Protein AF-A0A2W4U9Q8-F1 (afdb_monomer)

Sequence (89 aa):
MNEKFLAQLIAELKHSQTEAMALLTQALCRQVDPAKLKKDLEGIIRAYEQRPQASPVAVQMAQGALAAAHAEQMIQANERAAAADPKKR

Solvent-accessible surface area (backbone atoms only — not comparable to full-atom values): 4829 Å² total; per-residue (Å²): 134,60,69,70,58,53,54,48,53,52,50,53,52,56,48,53,53,19,49,54,40,17,55,52,33,40,62,45,43,77,78,45,64,24,69,59,53,32,53,53,45,56,52,50,50,57,61,41,69,71,39,98,80,52,51,69,65,58,50,49,26,50,52,32,23,39,54,27,21,49,52,49,39,52,50,55,51,51,52,52,54,56,70,72,46,77,88,80,116

Structure (mmCIF, N/CA/C/O backbone):
data_AF-A0A2W4U9Q8-F1
#
_entry.id   AF-A0A2W4U9Q8-F1
#
loop_
_atom_site.group_PDB
_atom_site.id
_atom_site.type_symbol
_atom_site.label_atom_id
_atom_site.label_alt_id
_atom_site.label_comp_id
_atom_site.label_asym_id
_atom_site.label_entity_id
_atom_site.label_seq_id
_atom_site.pdbx_PDB_ins_code
_atom_site.Cartn_x
_atom_site.Cartn_y
_atom_site.Cartn_z
_atom_site.occupancy
_atom_site.B_iso_or_equiv
_atom_site.auth_seq_id
_atom_site.auth_comp_id
_atom_site.auth_asym_id
_atom_site.auth_atom_id
_atom_site.pdbx_PDB_model_num
ATOM 1 N N . MET A 1 1 ? -6.515 14.380 31.418 1.00 64.19 1 MET A N 1
ATOM 2 C CA . MET A 1 1 ? -5.898 14.408 30.072 1.00 64.19 1 MET A CA 1
ATOM 3 C C . MET A 1 1 ? -6.921 15.011 29.116 1.00 64.19 1 MET A C 1
ATOM 5 O O . MET A 1 1 ? -8.083 14.649 29.228 1.00 64.19 1 MET A O 1
ATOM 9 N N . ASN A 1 2 ? -6.543 15.984 28.283 1.00 91.81 2 ASN A N 1
ATOM 10 C CA . ASN A 1 2 ? -7.478 16.694 27.396 1.00 91.81 2 ASN A CA 1
ATOM 11 C C . ASN A 1 2 ? -7.898 15.783 26.226 1.00 91.81 2 ASN A C 1
ATOM 13 O O . ASN A 1 2 ? -7.038 15.221 25.554 1.00 91.81 2 ASN A O 1
ATOM 17 N N . GLU A 1 3 ? -9.198 15.656 25.969 1.00 92.38 3 GLU A N 1
ATOM 18 C CA . GLU A 1 3 ? -9.759 14.846 24.878 1.00 92.38 3 GLU A CA 1
ATOM 19 C C . GLU A 1 3 ? -9.203 15.250 23.502 1.00 92.38 3 GLU A C 1
ATOM 21 O O . GLU A 1 3 ? -8.867 14.390 22.688 1.00 92.38 3 GLU A O 1
ATOM 26 N N . LYS A 1 4 ? -8.991 16.555 23.274 1.00 92.88 4 LYS A N 1
ATOM 27 C CA . LYS A 1 4 ? -8.401 17.065 22.025 1.00 92.88 4 LYS A CA 1
ATOM 28 C C . LYS A 1 4 ? -6.975 16.565 21.806 1.00 92.88 4 LYS A C 1
ATOM 30 O O . LYS A 1 4 ? -6.611 16.221 20.688 1.00 92.88 4 LYS A O 1
ATOM 35 N N . PHE A 1 5 ? -6.189 16.504 22.878 1.00 94.69 5 PHE A N 1
ATOM 36 C CA . PHE A 1 5 ? -4.816 16.010 22.822 1.00 94.69 5 PHE A CA 1
ATOM 37 C C . PHE A 1 5 ? -4.786 14.513 22.492 1.00 94.69 5 PHE A C 1
ATOM 39 O O . PHE A 1 5 ? -4.017 14.084 21.638 1.00 94.69 5 PHE A O 1
ATOM 46 N N . LEU A 1 6 ? -5.668 13.723 23.113 1.00 95.25 6 LEU A N 1
ATOM 47 C CA . LEU A 1 6 ? -5.750 12.287 22.843 1.00 95.25 6 LEU A CA 1
ATOM 48 C C . LEU A 1 6 ? -6.178 12.007 21.391 1.00 95.25 6 LEU A C 1
ATOM 50 O O . LEU A 1 6 ? -5.611 11.133 20.739 1.00 95.25 6 LEU A O 1
ATOM 54 N N . ALA A 1 7 ? -7.135 12.777 20.866 1.00 93.62 7 ALA A N 1
ATOM 55 C CA . ALA A 1 7 ? -7.573 12.666 19.477 1.00 93.62 7 ALA A CA 1
ATOM 56 C C . ALA A 1 7 ? -6.445 12.984 18.478 1.00 93.62 7 ALA A C 1
ATOM 58 O O . ALA A 1 7 ? -6.274 12.256 17.499 1.00 93.62 7 ALA A O 1
ATOM 59 N N . GLN A 1 8 ? -5.654 14.029 18.743 1.00 94.81 8 GLN A N 1
ATOM 60 C CA . GLN A 1 8 ? -4.485 14.382 17.929 1.00 94.81 8 GLN A CA 1
ATOM 61 C C . GLN A 1 8 ? -3.419 13.285 17.962 1.00 94.81 8 GLN A C 1
ATOM 63 O O . GLN A 1 8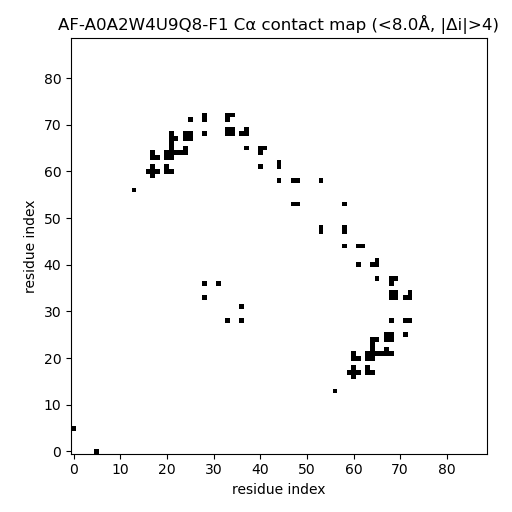 ? -2.982 12.837 16.905 1.00 94.81 8 GLN A O 1
ATOM 68 N N . LEU A 1 9 ? -3.083 12.774 19.148 1.00 95.75 9 LEU A N 1
ATOM 69 C CA . LEU A 1 9 ? -2.100 11.700 19.301 1.00 95.75 9 LEU A CA 1
ATOM 70 C C . LEU A 1 9 ? -2.509 10.428 18.537 1.00 95.75 9 LEU A C 1
ATOM 72 O O . LEU A 1 9 ? -1.687 9.793 17.881 1.00 95.75 9 LEU A O 1
ATOM 76 N N . ILE A 1 10 ? -3.794 10.058 18.582 1.00 94.19 10 ILE A N 1
ATOM 77 C CA . ILE A 1 10 ? -4.316 8.913 17.819 1.00 94.19 10 ILE A CA 1
ATOM 78 C C . ILE A 1 10 ? -4.227 9.170 16.309 1.00 94.19 10 ILE A C 1
ATOM 80 O O . ILE A 1 10 ? -3.927 8.245 15.553 1.00 94.19 10 ILE A O 1
ATOM 84 N N . ALA A 1 11 ? -4.496 10.395 15.854 1.00 92.75 11 ALA A N 1
ATOM 85 C CA . ALA A 1 11 ? -4.382 10.747 14.442 1.00 92.75 11 ALA A CA 1
ATOM 86 C C . ALA A 1 11 ? -2.928 10.650 13.951 1.00 92.75 11 ALA A C 1
ATOM 88 O O . ALA A 1 11 ? -2.682 10.031 12.916 1.00 92.75 11 ALA A O 1
ATOM 89 N N . GLU A 1 12 ? -1.973 11.173 14.721 1.00 93.88 12 GLU A N 1
ATOM 90 C CA . GLU A 1 12 ? -0.538 11.064 14.433 1.00 93.88 12 GLU A CA 1
ATOM 91 C C . GLU A 1 12 ? -0.072 9.604 14.404 1.00 93.88 12 GLU A C 1
ATOM 93 O O . GLU A 1 12 ? 0.654 9.202 13.495 1.00 93.88 12 GLU A O 1
ATOM 98 N N . LEU A 1 13 ? -0.548 8.775 15.339 1.00 94.31 13 LEU A N 1
ATOM 99 C CA . LEU A 1 13 ? -0.217 7.351 15.365 1.00 94.31 13 LEU A CA 1
ATOM 100 C C . LEU A 1 13 ? -0.746 6.611 14.126 1.00 94.31 13 LEU A C 1
ATOM 102 O O . LEU A 1 13 ? -0.029 5.810 13.530 1.00 94.31 13 LEU A O 1
ATOM 106 N N . LYS A 1 14 ? -1.989 6.881 13.710 1.00 93.31 14 LYS A N 1
ATOM 107 C CA . LYS A 1 14 ? -2.553 6.302 12.476 1.00 93.31 14 LYS A CA 1
ATOM 108 C C . LYS A 1 14 ? -1.780 6.757 11.240 1.00 93.31 14 LYS A C 1
ATOM 110 O O . LYS A 1 14 ? -1.561 5.967 10.319 1.00 93.31 14 LYS A O 1
ATOM 115 N N . HIS A 1 15 ? -1.373 8.024 11.218 1.00 93.50 15 HIS A N 1
ATOM 116 C CA . HIS A 1 15 ? -0.598 8.581 10.121 1.00 93.50 15 HIS A CA 1
ATOM 117 C C . HIS A 1 15 ? 0.776 7.911 10.015 1.00 93.50 15 HIS A C 1
ATOM 119 O O . HIS A 1 15 ? 1.092 7.373 8.956 1.00 93.50 15 HIS A O 1
ATOM 125 N N . SER A 1 16 ? 1.526 7.812 11.118 1.00 93.38 16 SER A N 1
ATOM 126 C CA . SER A 1 16 ? 2.859 7.193 11.114 1.00 93.38 16 SER A CA 1
ATOM 127 C C . SER A 1 16 ? 2.820 5.708 10.740 1.00 93.38 16 SER A C 1
ATOM 129 O O . SER A 1 16 ? 3.682 5.227 10.008 1.00 93.38 16 SER A O 1
ATOM 131 N N . GLN A 1 17 ? 1.783 4.976 11.162 1.00 93.12 17 GLN A N 1
ATOM 132 C CA . GLN A 1 17 ? 1.563 3.585 10.744 1.00 93.12 17 GLN A CA 1
ATOM 133 C C . GLN A 1 17 ? 1.313 3.466 9.235 1.00 93.12 17 GLN A C 1
ATOM 135 O O . GLN A 1 17 ? 1.794 2.527 8.597 1.00 93.12 17 GLN A O 1
ATOM 140 N N . THR A 1 18 ? 0.579 4.420 8.660 1.00 93.44 18 THR A N 1
ATOM 141 C CA . THR A 1 18 ? 0.312 4.469 7.217 1.00 93.44 18 THR A CA 1
ATOM 142 C C . THR A 1 18 ? 1.591 4.787 6.438 1.00 93.44 18 THR A C 1
ATOM 144 O O . THR A 1 18 ? 1.892 4.102 5.460 1.00 93.44 18 THR A O 1
ATOM 147 N N . GLU A 1 19 ? 2.383 5.761 6.894 1.00 92.62 19 GLU A N 1
ATOM 148 C CA . GLU A 1 19 ? 3.678 6.108 6.290 1.00 92.62 19 GLU A CA 1
ATOM 149 C C . GLU A 1 19 ? 4.678 4.947 6.357 1.00 92.62 19 GLU A C 1
ATOM 151 O O . GLU A 1 19 ? 5.305 4.609 5.352 1.00 92.62 19 GLU A O 1
ATOM 156 N N . ALA A 1 20 ? 4.789 4.277 7.507 1.00 92.50 20 ALA A N 1
ATOM 157 C CA . ALA A 1 20 ? 5.665 3.118 7.665 1.00 92.50 20 ALA A CA 1
ATOM 158 C C . ALA A 1 20 ? 5.296 1.989 6.688 1.00 92.50 20 ALA A C 1
ATOM 160 O O . ALA A 1 20 ? 6.174 1.382 6.068 1.00 92.50 20 ALA A O 1
ATOM 161 N N . MET A 1 21 ? 3.997 1.733 6.503 1.00 94.56 21 MET A N 1
ATOM 162 C CA . MET A 1 21 ? 3.524 0.728 5.551 1.00 94.56 21 MET A CA 1
ATOM 163 C C . MET A 1 21 ? 3.818 1.124 4.095 1.00 94.56 21 MET A C 1
ATOM 165 O O . MET A 1 21 ? 4.215 0.277 3.288 1.00 94.56 21 MET A O 1
ATOM 169 N N . ALA A 1 22 ? 3.673 2.407 3.760 1.00 92.62 22 ALA A N 1
ATOM 170 C CA . ALA A 1 22 ? 4.029 2.935 2.446 1.00 92.62 22 ALA A CA 1
ATOM 171 C C . ALA A 1 22 ? 5.529 2.746 2.148 1.00 92.62 22 ALA A C 1
ATOM 173 O O . ALA A 1 22 ? 5.874 2.227 1.087 1.00 92.62 22 ALA A O 1
ATOM 174 N N . LEU A 1 23 ? 6.415 3.067 3.099 1.00 91.56 23 LEU A N 1
ATOM 175 C CA . 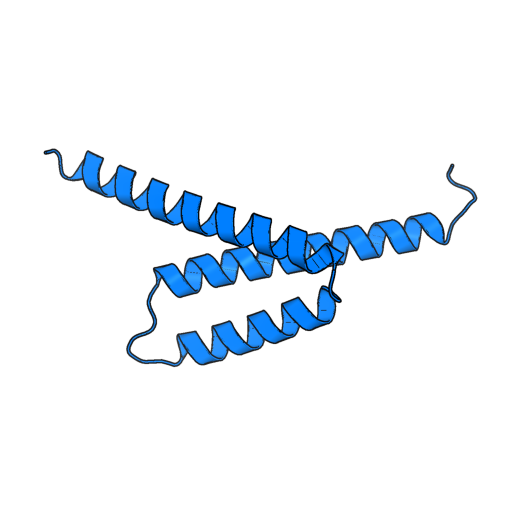LEU A 1 23 ? 7.868 2.888 2.952 1.00 91.56 23 LEU A CA 1
ATOM 176 C C . LEU A 1 23 ? 8.257 1.418 2.741 1.00 91.56 23 LEU A C 1
ATOM 178 O O . LEU A 1 23 ? 9.057 1.102 1.858 1.00 91.56 23 LEU A O 1
ATOM 182 N N . LEU A 1 24 ? 7.666 0.503 3.516 1.00 93.88 24 LEU A N 1
ATOM 183 C CA . LEU A 1 24 ? 7.885 -0.936 3.335 1.00 93.88 24 LEU A CA 1
ATOM 184 C C . LEU A 1 24 ? 7.422 -1.396 1.951 1.00 93.88 24 LEU A C 1
ATOM 186 O O . LEU A 1 24 ? 8.119 -2.157 1.282 1.00 93.88 24 LEU A O 1
ATOM 190 N N . THR A 1 25 ? 6.278 -0.893 1.493 1.00 93.75 25 THR A N 1
ATOM 191 C CA . THR A 1 25 ? 5.740 -1.223 0.170 1.00 93.75 25 THR A CA 1
ATOM 192 C C . THR A 1 25 ? 6.649 -0.723 -0.952 1.00 93.75 25 THR A C 1
ATOM 194 O O . THR A 1 25 ? 6.894 -1.461 -1.908 1.00 93.75 25 THR A O 1
ATOM 197 N N . GLN A 1 26 ? 7.227 0.474 -0.815 1.00 91.25 26 GLN A N 1
ATOM 198 C CA . GLN A 1 26 ? 8.236 0.978 -1.752 1.00 91.25 26 GLN A CA 1
ATOM 199 C C . GLN A 1 26 ? 9.475 0.078 -1.795 1.00 91.25 26 GLN A C 1
ATOM 201 O O . GLN A 1 26 ? 9.923 -0.326 -2.869 1.00 91.25 26 GLN A O 1
ATOM 206 N N . ALA A 1 27 ? 10.005 -0.304 -0.629 1.00 89.12 27 ALA A N 1
ATOM 207 C CA . ALA A 1 27 ? 11.156 -1.203 -0.544 1.00 89.12 27 ALA A CA 1
ATOM 208 C C . ALA A 1 27 ? 10.873 -2.583 -1.166 1.00 89.12 27 ALA A C 1
ATOM 210 O O . ALA A 1 27 ? 11.756 -3.170 -1.798 1.00 89.12 27 ALA A O 1
ATOM 211 N N . LEU A 1 28 ? 9.645 -3.090 -1.026 1.00 91.75 28 LEU A N 1
ATOM 212 C CA . LEU A 1 28 ? 9.206 -4.331 -1.664 1.00 91.75 28 LEU A CA 1
ATOM 213 C C . LEU A 1 28 ? 9.118 -4.191 -3.187 1.00 91.75 28 LEU A C 1
ATOM 215 O O . LEU A 1 28 ? 9.589 -5.080 -3.890 1.00 91.75 28 LEU A O 1
ATOM 219 N N . CYS A 1 29 ? 8.607 -3.074 -3.713 1.00 91.19 29 CYS A N 1
ATOM 220 C CA . CYS A 1 29 ? 8.521 -2.825 -5.162 1.00 91.19 29 CYS A CA 1
ATOM 221 C C . CYS A 1 29 ? 9.886 -2.814 -5.873 1.00 91.19 29 CYS A C 1
ATOM 223 O O . CYS A 1 29 ? 9.941 -2.959 -7.092 1.00 91.19 29 CYS A O 1
ATOM 225 N N . ARG A 1 30 ? 10.995 -2.664 -5.137 1.00 86.12 30 ARG A N 1
ATOM 226 C CA . ARG A 1 30 ? 12.357 -2.819 -5.682 1.00 86.12 30 ARG A CA 1
ATOM 227 C C . ARG A 1 30 ? 12.769 -4.280 -5.879 1.00 86.12 30 ARG A C 1
ATOM 229 O O . ARG A 1 30 ? 13.718 -4.551 -6.604 1.00 86.12 30 ARG A O 1
ATOM 236 N N . GLN A 1 31 ? 12.089 -5.206 -5.209 1.00 89.38 31 GLN A N 1
ATOM 237 C CA . GLN A 1 31 ? 12.390 -6.640 -5.209 1.00 89.38 31 GLN A CA 1
ATOM 238 C C . GLN A 1 31 ? 11.361 -7.458 -5.999 1.00 89.38 31 GLN A C 1
ATOM 240 O O . GLN A 1 31 ? 11.681 -8.543 -6.480 1.00 89.38 31 GLN A O 1
ATOM 245 N N . VAL A 1 32 ? 10.130 -6.957 -6.134 1.00 90.38 32 VAL A N 1
ATOM 246 C CA . VAL A 1 32 ? 9.029 -7.628 -6.842 1.00 90.38 32 VAL A CA 1
ATOM 247 C C . VAL A 1 32 ? 8.415 -6.722 -7.906 1.00 90.38 32 VAL A C 1
ATOM 249 O O . VAL A 1 32 ? 8.580 -5.510 -7.862 1.00 90.38 32 VAL A O 1
ATOM 252 N N . ASP A 1 33 ? 7.667 -7.303 -8.849 1.00 87.94 33 ASP A N 1
ATOM 253 C CA . ASP A 1 33 ? 6.941 -6.535 -9.866 1.00 87.94 33 ASP A CA 1
ATOM 254 C C . ASP A 1 33 ? 5.865 -5.634 -9.218 1.00 87.94 33 ASP A C 1
ATOM 256 O O . ASP A 1 33 ? 4.883 -6.156 -8.666 1.00 87.94 33 ASP A O 1
ATOM 260 N N . PRO A 1 34 ? 5.996 -4.295 -9.308 1.00 89.69 34 PRO A N 1
ATOM 261 C CA . PRO A 1 34 ? 5.047 -3.372 -8.695 1.00 89.69 34 PRO A CA 1
ATOM 262 C C . PRO A 1 34 ? 3.646 -3.470 -9.310 1.00 89.69 34 PRO A C 1
ATOM 264 O O . PRO A 1 34 ? 2.659 -3.245 -8.609 1.00 89.69 34 PRO A O 1
ATOM 267 N N . ALA A 1 35 ? 3.515 -3.844 -10.589 1.00 89.88 35 ALA A N 1
ATOM 268 C CA . ALA A 1 35 ? 2.207 -3.967 -11.233 1.00 89.88 35 ALA A CA 1
ATOM 269 C C . ALA A 1 35 ? 1.403 -5.137 -10.649 1.00 89.88 35 ALA A C 1
ATOM 271 O O . ALA A 1 35 ? 0.200 -5.005 -10.397 1.00 89.88 35 ALA A O 1
ATOM 272 N N . LYS A 1 36 ? 2.078 -6.265 -10.395 1.00 90.62 36 LYS A N 1
ATOM 273 C CA . LYS A 1 36 ? 1.480 -7.423 -9.727 1.00 90.62 36 LYS A CA 1
ATOM 274 C C . LYS A 1 36 ? 1.121 -7.093 -8.279 1.00 90.62 36 LYS A C 1
ATOM 276 O O . LYS A 1 36 ? -0.022 -7.311 -7.886 1.00 90.62 36 LYS A O 1
ATOM 281 N N . LEU A 1 37 ? 2.053 -6.501 -7.525 1.00 91.25 37 LEU A N 1
ATOM 282 C CA . LEU A 1 37 ? 1.820 -6.133 -6.125 1.00 91.25 37 LEU A CA 1
ATOM 283 C C . LEU A 1 37 ? 0.630 -5.179 -5.975 1.00 91.25 37 LEU A C 1
ATOM 285 O O . LEU A 1 37 ? -0.222 -5.389 -5.114 1.00 91.25 37 LEU A O 1
ATOM 289 N N . LYS A 1 38 ? 0.527 -4.168 -6.846 1.00 93.12 38 LYS A N 1
ATOM 290 C CA . LYS A 1 38 ? -0.608 -3.240 -6.866 1.00 93.12 38 LYS A CA 1
ATOM 291 C C . LYS A 1 38 ? -1.938 -3.976 -7.045 1.00 93.12 38 LYS A C 1
ATOM 293 O O . LYS A 1 38 ? -2.869 -3.749 -6.280 1.00 93.12 38 LYS A O 1
ATOM 298 N N . LYS A 1 39 ? -2.022 -4.875 -8.030 1.00 91.81 39 LYS A N 1
ATOM 299 C CA . LYS A 1 39 ? -3.241 -5.647 -8.311 1.00 91.81 39 LYS A CA 1
ATOM 300 C C . LYS A 1 39 ? -3.633 -6.545 -7.133 1.00 91.81 39 LYS A C 1
ATOM 302 O O . LYS A 1 39 ? -4.814 -6.631 -6.799 1.00 91.81 39 LYS A O 1
ATOM 307 N N . ASP A 1 40 ? -2.652 -7.187 -6.504 1.00 92.00 40 ASP A N 1
ATOM 308 C CA . ASP A 1 40 ? -2.883 -8.032 -5.331 1.00 92.00 40 ASP A CA 1
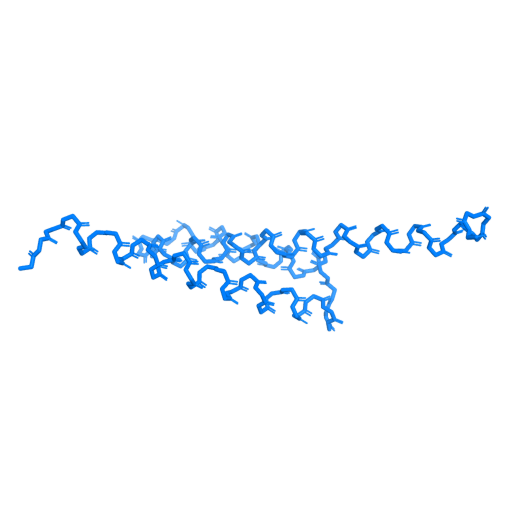ATOM 309 C C . ASP A 1 40 ? 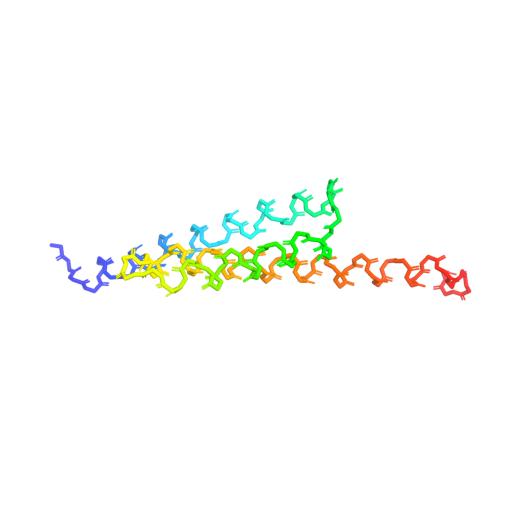-3.396 -7.190 -4.147 1.00 92.00 40 ASP A C 1
ATOM 311 O O . ASP A 1 40 ? -4.384 -7.561 -3.510 1.00 92.00 40 ASP A O 1
ATOM 315 N N . LEU A 1 41 ? -2.805 -6.011 -3.908 1.00 92.00 41 LEU A N 1
ATOM 316 C CA . LEU A 1 41 ? -3.264 -5.061 -2.887 1.00 92.00 41 LEU A CA 1
ATOM 317 C C . LEU A 1 41 ? -4.698 -4.575 -3.144 1.00 92.00 41 LEU A C 1
ATOM 319 O O . LEU A 1 41 ? -5.512 -4.596 -2.223 1.00 92.00 41 LEU A O 1
ATOM 323 N N . GLU A 1 42 ? -5.044 -4.195 -4.378 1.00 93.69 42 GLU A N 1
ATOM 324 C CA . GLU A 1 42 ? -6.417 -3.804 -4.748 1.00 93.69 42 GLU A CA 1
ATOM 325 C C . GLU A 1 42 ? -7.429 -4.920 -4.449 1.00 93.69 42 GLU A C 1
ATOM 327 O O . GLU A 1 42 ? -8.511 -4.660 -3.915 1.00 93.69 42 GLU A O 1
ATOM 332 N N . GLY A 1 43 ? -7.078 -6.169 -4.772 1.00 92.31 43 GLY A N 1
ATOM 333 C CA . GLY A 1 43 ? -7.918 -7.334 -4.498 1.00 92.31 43 GLY A CA 1
ATOM 334 C C . GLY A 1 43 ? -8.116 -7.574 -3.001 1.00 92.31 43 GLY A C 1
ATOM 335 O O . GLY A 1 43 ? -9.247 -7.775 -2.552 1.00 92.31 43 GLY A O 1
ATOM 336 N N . ILE A 1 44 ? -7.032 -7.503 -2.222 1.00 91.31 44 ILE A N 1
ATOM 337 C CA . ILE A 1 44 ? -7.067 -7.682 -0.765 1.00 91.31 44 ILE A CA 1
ATOM 338 C C . ILE A 1 44 ? -7.897 -6.582 -0.099 1.00 91.31 44 ILE A C 1
ATOM 340 O O . ILE A 1 44 ? -8.726 -6.898 0.752 1.00 91.31 44 ILE A O 1
ATOM 344 N N . ILE A 1 45 ? -7.720 -5.317 -0.496 1.00 92.38 45 ILE A N 1
ATOM 345 C CA . ILE A 1 45 ? -8.472 -4.182 0.060 1.00 92.38 45 ILE A CA 1
ATOM 346 C C . ILE A 1 45 ? -9.967 -4.373 -0.180 1.00 92.38 45 ILE A C 1
ATOM 348 O O . ILE A 1 45 ? -10.734 -4.374 0.780 1.00 92.38 45 ILE A O 1
ATOM 352 N N . ARG A 1 46 ? -10.377 -4.642 -1.426 1.00 92.69 46 ARG A N 1
ATOM 353 C CA . ARG A 1 46 ? -11.794 -4.873 -1.761 1.00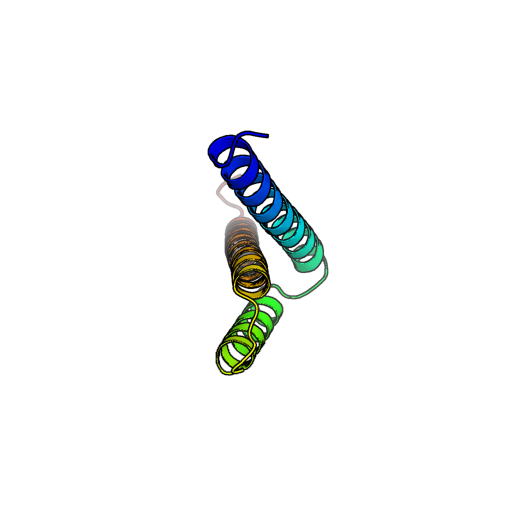 92.69 46 ARG A CA 1
ATOM 354 C C . ARG A 1 46 ? -12.388 -6.039 -0.973 1.00 92.69 46 ARG A C 1
ATOM 356 O O . ARG A 1 46 ? -13.503 -5.940 -0.471 1.00 92.69 46 ARG A O 1
ATOM 363 N N . ALA A 1 47 ? -11.648 -7.141 -0.848 1.00 90.75 47 ALA A N 1
ATOM 364 C CA . ALA A 1 47 ? -12.093 -8.301 -0.080 1.00 90.75 47 ALA A CA 1
ATOM 365 C C . ALA A 1 47 ? -12.177 -8.009 1.427 1.00 90.75 47 ALA A C 1
ATOM 367 O O . ALA A 1 47 ? -13.034 -8.562 2.118 1.00 90.75 47 ALA A O 1
ATOM 368 N N . TYR A 1 48 ? -11.291 -7.161 1.952 1.00 90.94 48 TYR A N 1
ATOM 369 C CA . TYR A 1 48 ? -11.295 -6.769 3.356 1.00 90.94 48 TYR A CA 1
ATOM 370 C C . TYR A 1 48 ? -12.433 -5.795 3.672 1.00 90.94 48 TYR A C 1
ATOM 372 O O . TYR A 1 48 ? -13.119 -5.997 4.668 1.00 90.94 48 TYR A O 1
ATOM 380 N N . GLU A 1 49 ? -12.694 -4.809 2.811 1.00 89.81 49 GLU A N 1
ATOM 381 C CA . GLU A 1 49 ? -13.789 -3.832 2.954 1.00 89.81 49 GLU A CA 1
ATOM 382 C C . GLU A 1 49 ? -15.181 -4.483 2.965 1.00 89.81 49 GLU A C 1
ATOM 384 O O . GLU A 1 49 ? -16.103 -3.968 3.590 1.00 89.81 49 GLU A O 1
ATOM 389 N N . GLN A 1 50 ? -15.335 -5.648 2.333 1.00 90.88 50 GLN A N 1
ATOM 390 C CA . GLN A 1 50 ? -16.582 -6.421 2.362 1.00 90.88 50 GLN A CA 1
ATOM 391 C C . GLN A 1 50 ? -16.818 -7.157 3.693 1.00 90.88 50 GLN A C 1
ATOM 393 O O . GLN A 1 50 ? -17.882 -7.748 3.893 1.00 90.88 50 GLN A O 1
ATOM 398 N N . ARG A 1 51 ? -15.847 -7.159 4.617 1.00 90.94 51 ARG A N 1
ATOM 399 C CA . ARG A 1 51 ? -15.984 -7.830 5.914 1.00 90.94 51 ARG A CA 1
ATOM 400 C C . ARG A 1 51 ? -16.745 -6.935 6.899 1.00 90.94 51 ARG A C 1
ATOM 402 O O . ARG A 1 51 ? -16.333 -5.799 7.113 1.00 90.94 51 ARG A O 1
ATOM 409 N N . PRO A 1 52 ? -17.754 -7.459 7.620 1.00 83.19 52 PRO A N 1
ATOM 410 C CA . PRO A 1 52 ? -18.507 -6.687 8.617 1.00 83.19 52 PRO A CA 1
ATOM 411 C C . PRO A 1 52 ? -17.660 -6.086 9.749 1.00 83.19 52 PRO A C 1
ATOM 413 O O . PRO A 1 52 ? -18.088 -5.145 10.403 1.00 83.19 52 PRO A O 1
ATOM 416 N N . GLN A 1 53 ? -16.470 -6.642 10.000 1.00 90.19 53 GLN A N 1
ATOM 417 C CA . GLN A 1 53 ? -15.543 -6.200 11.049 1.00 90.19 53 GLN A CA 1
ATOM 418 C C . GLN A 1 53 ? -14.231 -5.641 10.481 1.00 90.19 53 GLN A C 1
ATOM 420 O O . GLN A 1 53 ? -13.172 -5.762 11.100 1.00 90.19 53 GLN A O 1
ATOM 425 N N . ALA A 1 54 ? -14.268 -5.076 9.274 1.00 87.88 54 ALA A N 1
ATOM 426 C CA . ALA A 1 54 ? -13.104 -4.418 8.700 1.00 87.88 54 ALA A CA 1
ATOM 427 C C . ALA A 1 54 ? -12.669 -3.237 9.584 1.00 87.88 54 ALA A C 1
ATOM 429 O O . ALA A 1 54 ? -13.450 -2.326 9.855 1.00 87.88 54 ALA A O 1
ATOM 430 N N . SER A 1 55 ? -11.413 -3.245 10.033 1.00 91.31 55 SER A N 1
ATOM 431 C CA . SER A 1 55 ? -10.842 -2.124 10.778 1.00 91.31 55 SER A CA 1
ATOM 432 C C . SER A 1 55 ? -10.583 -0.951 9.827 1.00 91.31 55 SER A C 1
ATOM 434 O O . SER A 1 55 ? -9.806 -1.114 8.880 1.00 91.31 55 SER A O 1
ATOM 436 N N . PRO A 1 56 ? -11.136 0.249 10.088 1.00 87.50 56 PRO A N 1
ATOM 437 C CA . PRO A 1 56 ? -10.872 1.427 9.261 1.00 87.50 56 PRO A CA 1
ATOM 438 C C . PRO A 1 56 ? -9.383 1.789 9.195 1.00 87.50 56 PRO A C 1
ATOM 440 O O . PRO A 1 56 ? -8.905 2.261 8.169 1.00 87.50 56 PRO A O 1
ATOM 443 N N . VAL A 1 57 ? -8.629 1.523 10.269 1.00 90.44 57 VAL A N 1
ATOM 444 C CA . VAL A 1 57 ? -7.176 1.761 10.305 1.00 90.44 57 VAL A CA 1
ATOM 445 C C . VAL A 1 57 ? -6.445 0.798 9.373 1.00 90.44 57 VAL A C 1
ATOM 447 O O . VAL A 1 57 ? -5.555 1.216 8.642 1.00 90.44 57 VAL A O 1
ATOM 450 N N . ALA A 1 58 ? -6.849 -0.474 9.341 1.00 89.94 58 ALA A N 1
ATOM 451 C CA . ALA A 1 58 ? -6.248 -1.452 8.438 1.00 89.94 58 ALA A CA 1
ATOM 452 C C . ALA A 1 58 ? -6.530 -1.112 6.965 1.00 89.94 58 ALA A C 1
ATOM 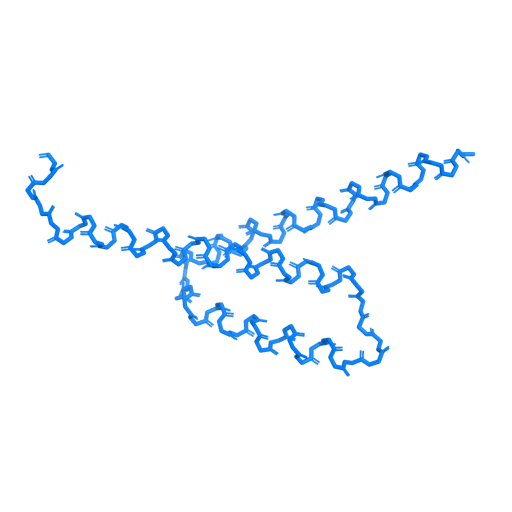454 O O . ALA A 1 58 ? -5.629 -1.219 6.134 1.00 89.94 58 ALA A O 1
ATOM 455 N N . VAL A 1 59 ? -7.744 -0.641 6.653 1.00 91.12 59 VAL A N 1
ATOM 456 C CA . VAL A 1 59 ? -8.086 -0.134 5.313 1.00 91.12 59 VAL A CA 1
ATOM 457 C C . VAL A 1 59 ? -7.207 1.065 4.952 1.00 91.12 59 VAL A C 1
ATOM 459 O O . VAL A 1 59 ? -6.597 1.067 3.887 1.00 91.12 59 VAL A O 1
ATOM 462 N N . GLN A 1 60 ? -7.066 2.042 5.852 1.00 91.81 60 GLN A N 1
ATOM 463 C CA . GLN A 1 60 ? -6.229 3.224 5.628 1.00 91.81 60 GLN A CA 1
ATOM 464 C C . GLN A 1 60 ? -4.752 2.860 5.385 1.00 91.81 60 GLN A C 1
ATOM 466 O O . GLN A 1 60 ? -4.136 3.364 4.446 1.00 91.81 60 GLN A O 1
ATOM 471 N N . MET A 1 61 ? -4.190 1.944 6.178 1.00 93.44 61 MET A N 1
ATOM 472 C CA . MET A 1 61 ? -2.820 1.457 5.982 1.00 93.44 61 MET A CA 1
ATOM 473 C C . MET A 1 61 ? -2.653 0.756 4.629 1.00 93.44 61 MET A C 1
ATOM 475 O O . MET A 1 61 ? -1.669 0.990 3.928 1.00 93.44 61 MET A O 1
ATOM 479 N N . ALA A 1 62 ? -3.619 -0.081 4.242 1.00 91.69 62 ALA A N 1
ATOM 480 C CA . ALA A 1 62 ? -3.588 -0.781 2.963 1.00 91.69 62 ALA A CA 1
ATOM 481 C C . ALA A 1 62 ? -3.730 0.185 1.773 1.00 91.69 62 ALA A C 1
ATOM 483 O O . ALA A 1 62 ? -3.048 0.021 0.764 1.00 91.69 62 ALA A O 1
ATOM 484 N N . GLN A 1 63 ? -4.541 1.237 1.903 1.00 92.69 63 GLN A N 1
ATOM 485 C CA . GLN A 1 63 ? -4.622 2.314 0.913 1.00 92.69 63 GLN A CA 1
ATOM 486 C C . GLN A 1 63 ? -3.291 3.075 0.784 1.00 92.69 63 GLN A C 1
ATOM 488 O O . GLN A 1 63 ? -2.868 3.371 -0.334 1.00 92.69 63 GLN A O 1
ATOM 493 N N . GLY A 1 64 ? -2.588 3.329 1.895 1.00 92.44 64 GLY A N 1
ATOM 494 C CA . GLY A 1 64 ? -1.233 3.895 1.876 1.00 92.44 64 GLY A CA 1
ATOM 495 C C . GLY A 1 64 ? -0.223 2.998 1.151 1.00 92.44 64 GLY A C 1
ATOM 496 O O . GLY A 1 64 ? 0.542 3.477 0.311 1.00 92.44 64 GLY A O 1
ATOM 497 N N . ALA A 1 65 ? -0.273 1.686 1.401 1.00 93.62 65 ALA A N 1
ATOM 498 C CA . ALA A 1 65 ? 0.521 0.695 0.672 1.00 93.62 65 ALA A CA 1
ATOM 499 C C . ALA A 1 65 ? 0.220 0.723 -0.836 1.00 93.62 65 ALA A C 1
ATOM 501 O O . ALA A 1 65 ? 1.128 0.776 -1.665 1.00 93.62 65 ALA A O 1
ATOM 502 N N . LEU A 1 66 ? -1.061 0.745 -1.207 1.00 94.69 66 LEU A N 1
ATOM 503 C CA . LEU A 1 66 ? -1.485 0.786 -2.603 1.00 94.69 66 LEU A CA 1
ATOM 504 C C . LEU A 1 66 ? -0.975 2.044 -3.324 1.00 94.69 66 LEU A C 1
ATOM 506 O O . LEU A 1 66 ? -0.471 1.949 -4.445 1.00 94.69 66 LEU A O 1
ATOM 510 N N . ALA A 1 67 ? -1.057 3.208 -2.675 1.00 93.44 67 ALA A N 1
ATOM 511 C CA . ALA A 1 67 ? -0.543 4.463 -3.218 1.00 93.44 67 ALA A CA 1
ATOM 512 C C . ALA A 1 67 ? 0.978 4.412 -3.442 1.00 93.44 67 ALA A C 1
ATOM 514 O O . ALA A 1 67 ? 1.464 4.836 -4.492 1.00 93.44 67 ALA A O 1
ATOM 515 N N . ALA A 1 68 ? 1.724 3.830 -2.499 1.00 93.25 68 ALA A N 1
ATOM 516 C CA . ALA A 1 68 ? 3.159 3.605 -2.636 1.00 93.25 68 ALA A CA 1
ATOM 517 C C . ALA A 1 68 ? 3.503 2.678 -3.813 1.00 93.25 68 ALA A C 1
ATOM 519 O O . ALA A 1 68 ? 4.367 3.015 -4.622 1.00 93.25 68 ALA A O 1
ATOM 520 N N . ALA A 1 69 ? 2.798 1.551 -3.954 1.00 93.38 69 ALA A N 1
ATOM 521 C CA . ALA A 1 69 ? 2.998 0.632 -5.076 1.00 93.38 69 ALA A CA 1
ATOM 522 C C . ALA A 1 69 ? 2.706 1.304 -6.428 1.00 93.38 69 ALA A C 1
ATOM 524 O O . ALA A 1 69 ? 3.429 1.098 -7.405 1.00 93.38 69 ALA A O 1
ATOM 525 N N . HIS A 1 70 ? 1.673 2.150 -6.484 1.00 92.81 70 HIS A N 1
ATOM 526 C CA . HIS A 1 70 ? 1.354 2.933 -7.674 1.00 92.81 70 HIS A CA 1
ATOM 527 C C . HIS A 1 70 ? 2.460 3.942 -8.021 1.00 92.81 70 HIS A C 1
ATOM 529 O O . HIS A 1 70 ? 2.859 4.040 -9.182 1.00 92.81 70 HIS A O 1
ATOM 535 N N . ALA A 1 71 ? 2.981 4.666 -7.026 1.00 91.88 71 ALA A N 1
ATOM 536 C CA . ALA A 1 71 ? 4.075 5.616 -7.222 1.00 91.88 71 ALA A CA 1
ATOM 537 C C . ALA A 1 71 ? 5.337 4.926 -7.769 1.00 91.88 71 ALA A C 1
ATOM 539 O O . ALA A 1 71 ? 5.905 5.383 -8.761 1.00 91.88 71 ALA A O 1
ATOM 540 N N . GLU A 1 72 ? 5.725 3.786 -7.195 1.00 91.50 72 GLU A N 1
ATOM 541 C CA . GLU A 1 72 ? 6.878 3.005 -7.664 1.00 91.50 72 GLU A CA 1
ATOM 542 C C . GLU A 1 72 ? 6.677 2.456 -9.077 1.00 91.50 72 GLU A C 1
ATOM 544 O O . GLU A 1 72 ? 7.591 2.514 -9.899 1.00 91.50 72 GLU A O 1
ATOM 549 N N . GLN A 1 73 ? 5.469 1.986 -9.408 1.00 91.69 73 GLN A N 1
ATOM 550 C CA . GLN A 1 73 ? 5.153 1.561 -10.771 1.00 91.69 73 GLN A CA 1
ATOM 551 C C . GLN A 1 73 ? 5.407 2.694 -11.782 1.00 91.69 73 GLN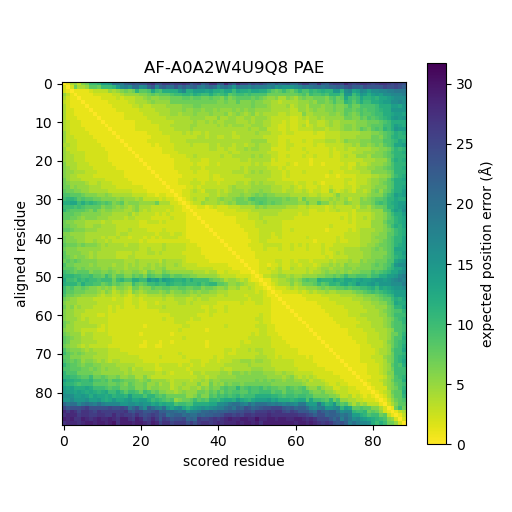 A C 1
ATOM 553 O O . GLN A 1 73 ? 5.978 2.453 -12.848 1.00 91.69 73 GLN A O 1
ATOM 558 N N . MET A 1 74 ? 4.995 3.923 -11.456 1.00 91.44 74 MET A N 1
ATOM 559 C CA . MET A 1 74 ? 5.210 5.089 -12.318 1.00 91.44 74 MET A CA 1
ATOM 560 C C . MET A 1 74 ? 6.692 5.463 -12.427 1.00 91.44 74 MET A C 1
ATOM 562 O O . MET A 1 74 ? 7.162 5.742 -13.529 1.00 91.44 74 MET A O 1
ATOM 566 N N . ILE A 1 75 ? 7.433 5.439 -11.315 1.00 90.31 75 ILE A N 1
ATOM 567 C CA . ILE A 1 75 ? 8.877 5.720 -11.301 1.00 90.31 75 ILE A CA 1
ATOM 568 C C . ILE A 1 75 ? 9.613 4.721 -12.197 1.00 90.31 75 ILE A C 1
ATOM 570 O O . ILE A 1 75 ? 10.312 5.132 -13.121 1.00 90.31 75 ILE A O 1
ATOM 574 N N . GLN A 1 76 ? 9.377 3.420 -12.014 1.00 88.06 76 GLN A N 1
ATOM 575 C CA . GLN A 1 76 ? 10.020 2.384 -12.825 1.00 88.06 76 GLN A CA 1
ATOM 576 C C . GLN A 1 76 ? 9.640 2.479 -14.308 1.00 88.06 76 GLN A C 1
ATOM 578 O O . GLN A 1 76 ? 10.471 2.226 -15.182 1.00 88.06 76 GLN A O 1
ATOM 583 N N . ALA A 1 77 ? 8.395 2.847 -14.625 1.00 88.31 77 ALA A N 1
ATOM 584 C CA . ALA A 1 77 ? 7.979 3.078 -16.007 1.00 88.31 77 ALA A CA 1
ATOM 585 C C . ALA A 1 77 ? 8.743 4.255 -16.640 1.00 88.31 77 ALA A C 1
ATOM 587 O O . ALA A 1 77 ? 9.225 4.135 -17.768 1.00 88.31 77 ALA A O 1
ATOM 588 N N . ASN A 1 78 ? 8.910 5.355 -15.900 1.00 87.69 78 ASN A N 1
ATOM 589 C CA . ASN A 1 78 ? 9.674 6.521 -16.346 1.00 87.69 78 ASN A CA 1
ATOM 590 C C . ASN A 1 78 ? 11.162 6.195 -16.529 1.00 87.69 78 ASN A C 1
ATOM 592 O O . ASN A 1 78 ? 11.754 6.589 -17.532 1.00 87.69 78 ASN A O 1
ATOM 596 N N . GLU A 1 79 ? 11.763 5.441 -15.606 1.00 87.19 79 GLU A N 1
ATOM 597 C CA . GLU A 1 79 ? 13.159 4.999 -15.705 1.00 87.19 79 GLU A CA 1
ATOM 598 C C . GLU A 1 79 ? 13.392 4.113 -16.933 1.00 87.19 79 GLU A C 1
ATOM 600 O O . GLU A 1 79 ? 14.359 4.315 -17.670 1.00 87.19 79 GLU A O 1
ATOM 605 N N . ARG A 1 80 ? 12.479 3.171 -17.208 1.00 85.38 80 ARG A N 1
ATOM 606 C CA . ARG A 1 80 ? 12.535 2.328 -18.414 1.00 85.38 80 ARG A CA 1
ATOM 607 C C . ARG A 1 80 ? 12.402 3.155 -19.691 1.00 85.38 80 ARG A C 1
ATOM 609 O O . ARG A 1 80 ? 13.146 2.920 -20.638 1.00 85.38 80 ARG A O 1
ATOM 616 N N . ALA A 1 81 ? 11.492 4.128 -19.715 1.00 82.75 81 ALA A N 1
ATOM 617 C CA . ALA A 1 81 ? 11.326 5.026 -20.855 1.00 82.75 81 ALA A CA 1
ATOM 618 C C . ALA A 1 81 ? 12.580 5.889 -21.089 1.00 82.75 81 ALA A C 1
ATOM 620 O O . ALA A 1 81 ? 13.026 6.023 -22.225 1.00 82.75 81 ALA A O 1
ATOM 621 N N . ALA A 1 82 ? 13.190 6.416 -20.022 1.00 79.31 82 ALA A N 1
ATOM 622 C CA . ALA A 1 82 ? 14.429 7.189 -20.101 1.00 79.31 82 ALA A CA 1
ATOM 623 C C . ALA A 1 82 ? 15.629 6.336 -20.549 1.00 79.31 82 ALA A C 1
ATOM 625 O O . ALA A 1 82 ? 16.481 6.813 -21.294 1.00 79.31 82 ALA A O 1
ATOM 626 N N . ALA A 1 83 ? 15.696 5.070 -20.130 1.00 79.25 83 ALA A N 1
ATOM 627 C CA . ALA A 1 83 ? 16.726 4.137 -20.581 1.00 79.25 83 ALA A CA 1
ATOM 628 C C . ALA A 1 83 ? 16.572 3.740 -22.063 1.00 79.25 83 ALA A C 1
ATOM 630 O O . ALA A 1 83 ? 17.563 3.399 -22.706 1.00 79.25 83 ALA A O 1
ATOM 631 N N . ALA A 1 84 ? 15.353 3.791 -22.609 1.00 76.88 84 ALA A N 1
ATOM 632 C CA . ALA A 1 84 ? 15.060 3.444 -23.999 1.00 76.88 84 ALA A CA 1
ATOM 633 C C . ALA A 1 84 ? 15.365 4.570 -25.012 1.00 76.88 84 ALA A C 1
ATOM 635 O O . ALA A 1 84 ? 15.432 4.288 -26.208 1.00 76.88 84 ALA A O 1
ATOM 636 N N . ASP A 1 85 ? 15.581 5.815 -24.566 1.00 68.06 85 ASP A N 1
ATOM 637 C CA . ASP A 1 85 ? 15.925 6.961 -25.425 1.00 68.06 85 ASP A CA 1
ATOM 638 C C . ASP A 1 85 ? 17.315 7.541 -25.071 1.00 68.06 85 ASP A C 1
ATOM 640 O O . ASP A 1 85 ? 17.431 8.496 -24.297 1.00 68.06 85 ASP A O 1
ATOM 644 N N . PRO A 1 86 ? 18.411 6.981 -25.625 1.00 58.84 86 PRO A N 1
ATOM 645 C CA . PRO A 1 86 ? 19.777 7.367 -25.266 1.00 58.84 86 PRO A CA 1
ATOM 646 C C . PRO A 1 86 ? 20.199 8.765 -25.754 1.00 58.84 86 PRO A C 1
ATOM 648 O O . PRO A 1 86 ? 21.303 9.199 -25.435 1.00 58.84 86 PRO A O 1
ATOM 651 N N . LYS A 1 87 ? 19.364 9.491 -26.513 1.00 61.94 87 LYS A N 1
ATOM 652 C CA . LYS A 1 87 ? 19.708 10.809 -27.088 1.00 61.94 87 LYS A CA 1
ATOM 653 C C . LYS A 1 87 ? 19.423 12.014 -26.175 1.00 61.94 87 LYS A C 1
ATOM 655 O O . LYS A 1 87 ? 19.596 13.146 -26.619 1.00 61.94 87 L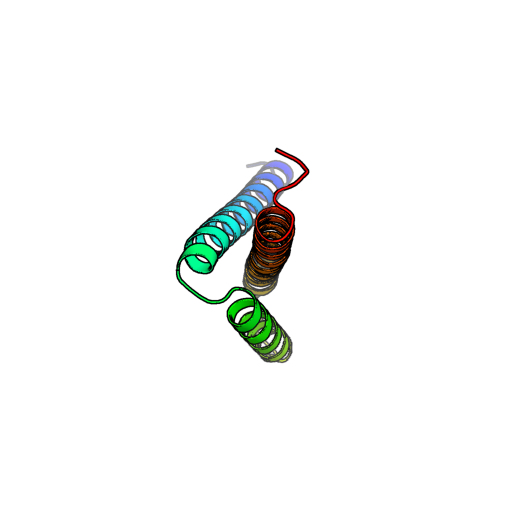YS A O 1
ATOM 660 N N . LYS A 1 88 ? 18.995 11.803 -24.924 1.00 59.50 88 L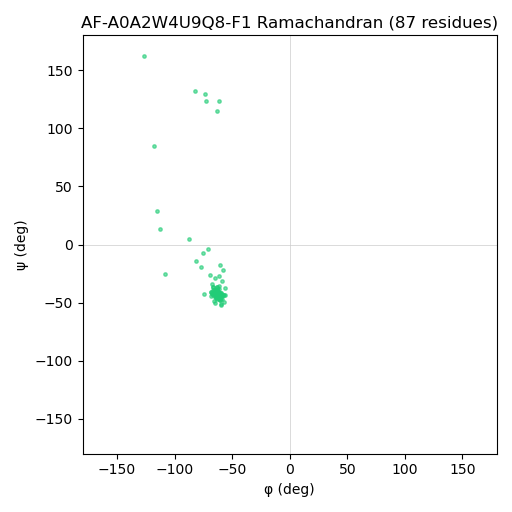YS A N 1
ATOM 661 C CA . LYS A 1 88 ? 18.704 12.876 -23.944 1.00 59.50 88 LYS A CA 1
ATOM 662 C C . LYS A 1 88 ? 19.657 12.935 -22.737 1.00 59.50 88 LYS A C 1
ATOM 664 O O . LYS A 1 88 ? 19.324 13.598 -21.757 1.00 59.50 88 LYS A O 1
ATOM 669 N N . ARG A 1 89 ? 20.799 12.241 -22.778 1.00 53.91 89 ARG A N 1
ATOM 670 C CA . ARG A 1 89 ? 21.859 12.338 -21.758 1.00 53.91 89 ARG A CA 1
ATOM 671 C C . ARG A 1 89 ? 22.980 13.263 -22.197 1.00 53.91 89 ARG A C 1
ATOM 673 O O . ARG A 1 89 ? 23.322 13.215 -23.397 1.00 53.91 89 ARG A O 1
#

pLDDT: mean 89.0, std 8.3, range [53.91, 95.75]

Radius of gyration: 17.25 Å; Cα contacts (8 Å, |Δi|>4): 60; chains: 1; bounding box: 40×25×57 Å

Secondary structure (DSSP, 8-state):
--HHHHHHHHHHHHHHHHHHHHHHHHHHHTTS-HHHHHHHHHHHHHHHHTSTT--HHHHHHHHHHHHHHHHHHHHHHHHHHHHH-GGG-

Foldseek 3Di:
DDPVVVVVVVVVVLVVLLVVLLVVLLVVVVVDPLVVVLVVLVVVLVVLVPDPPRDPSVSSSSVSSNVSSVVNNVVVVVVVVCVVDPPPD

Mean predicted aligned error: 5.79 Å

Nearest PDB structures (foldseek):
  3ncf-assembly1_A  TM=6.421E-01  e=4.602E+00  Homo sapiens